Protein AF-A0A950QQB8-F1 (afdb_monomer_lite)

pLDDT: mean 94.36, std 2.46, range [82.81, 97.19]

Sequence (51 aa):
GRVIAQANATDEEVLVVECDPKQIDEVRRNWPFLRDRRIDAYAPIASRWLD

Secondary structure (DSSP, 8-state):
--------SSS---------THHHHHHHHHS-TTTS--GGG-GGGG-S---

Foldseek 3Di:
DDDPDDDDPPDDDDDDDDDDPVVVVVVCVVPVCVVPDPVVPCVCVPPPDDD

Structure (mmCIF, N/CA/C/O backbone):
data_AF-A0A950QQB8-F1
#
_entry.id   AF-A0A950QQB8-F1
#
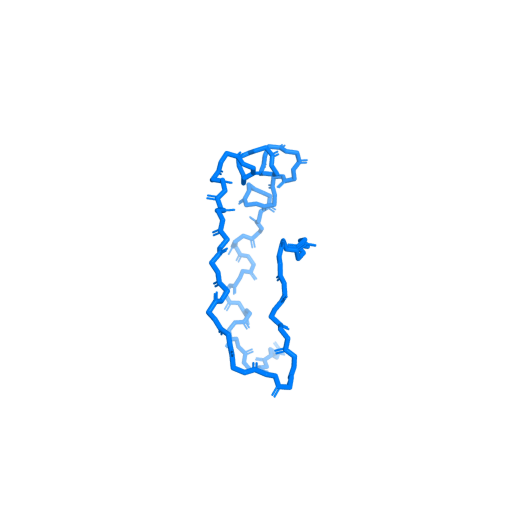loop_
_atom_site.group_PDB
_atom_site.id
_atom_site.type_symbol
_atom_site.label_atom_id
_atom_site.label_alt_id
_atom_site.label_comp_id
_atom_site.label_asym_id
_atom_site.label_entity_id
_atom_site.label_seq_id
_atom_site.pdbx_PDB_ins_code
_atom_site.Cartn_x
_atom_site.Cartn_y
_atom_site.Cartn_z
_atom_site.occupancy
_atom_site.B_iso_or_equiv
_atom_site.auth_seq_id
_atom_site.auth_comp_id
_atom_site.auth_asym_id
_atom_site.auth_atom_id
_atom_site.pdbx_PDB_model_num
ATOM 1 N N . GLY A 1 1 ? 1.630 7.148 2.827 1.00 85.56 1 GLY A N 1
ATOM 2 C CA . GLY A 1 1 ? 0.320 6.585 3.219 1.00 85.56 1 GLY A CA 1
ATOM 3 C C . GLY A 1 1 ? -0.288 7.440 4.313 1.00 85.56 1 GLY A C 1
ATOM 4 O O . GLY A 1 1 ? 0.416 8.297 4.831 1.00 85.56 1 GLY A O 1
ATOM 5 N N . ARG A 1 2 ? -1.560 7.228 4.657 1.00 90.25 2 ARG A N 1
ATOM 6 C CA . ARG A 1 2 ? -2.251 7.923 5.754 1.00 90.25 2 ARG A CA 1
ATOM 7 C C . ARG A 1 2 ? -2.847 6.884 6.699 1.00 90.25 2 ARG A C 1
ATOM 9 O O . ARG A 1 2 ? -3.506 5.963 6.226 1.00 90.25 2 ARG A O 1
ATOM 16 N N . VAL A 1 3 ? -2.627 7.045 8.000 1.00 93.62 3 VAL A N 1
ATOM 17 C CA . VAL A 1 3 ? -3.313 6.252 9.029 1.00 93.62 3 VAL A CA 1
ATOM 18 C C . VAL A 1 3 ? -4.728 6.810 9.182 1.00 93.62 3 VAL A C 1
ATOM 20 O O . VAL A 1 3 ? -4.884 8.016 9.358 1.00 93.62 3 VAL A O 1
ATOM 23 N N . ILE A 1 4 ? -5.746 5.958 9.044 1.00 94.06 4 ILE A N 1
ATOM 24 C CA . ILE A 1 4 ? -7.167 6.356 9.096 1.00 94.06 4 ILE A CA 1
ATOM 25 C C . ILE A 1 4 ? -7.834 6.024 10.433 1.00 94.06 4 ILE A C 1
ATOM 27 O O . ILE A 1 4 ? -8.775 6.705 10.819 1.00 94.06 4 ILE A O 1
ATOM 31 N N . ALA A 1 5 ? -7.317 5.029 11.153 1.00 95.00 5 ALA A N 1
ATOM 32 C CA . ALA A 1 5 ? -7.583 4.810 12.566 1.00 95.00 5 ALA A CA 1
ATOM 33 C C . ALA A 1 5 ? -6.478 3.932 13.161 1.00 95.00 5 ALA A C 1
ATOM 35 O O . ALA A 1 5 ? -5.724 3.282 12.430 1.00 95.00 5 ALA A O 1
ATOM 36 N N . GLN A 1 6 ? -6.399 3.919 14.484 1.00 95.12 6 GLN A N 1
ATOM 37 C CA . GLN A 1 6 ? -5.447 3.132 15.248 1.00 95.12 6 GLN A CA 1
ATOM 38 C C . GLN A 1 6 ? -6.148 2.640 16.508 1.00 95.12 6 GLN A C 1
ATOM 40 O O . GLN A 1 6 ? -6.837 3.422 17.159 1.00 95.12 6 GLN A O 1
ATOM 45 N N . ALA A 1 7 ? -5.975 1.356 16.813 1.00 95.44 7 ALA A N 1
ATOM 46 C CA . ALA A 1 7 ? -6.540 0.761 18.011 1.00 95.44 7 ALA A CA 1
ATOM 47 C C . ALA A 1 7 ? -5.714 1.138 19.250 1.00 95.44 7 ALA A C 1
ATOM 49 O O . ALA A 1 7 ? -4.526 1.472 19.143 1.00 95.44 7 ALA A O 1
ATOM 50 N N . ASN A 1 8 ? -6.340 1.065 20.417 1.00 94.06 8 ASN A N 1
ATOM 51 C CA . ASN A 1 8 ? -5.697 1.213 21.711 1.00 94.06 8 ASN A CA 1
ATOM 52 C C . ASN A 1 8 ? -4.621 0.124 21.911 1.00 94.06 8 ASN A C 1
ATOM 54 O O . ASN A 1 8 ? -4.738 -1.002 21.433 1.00 94.06 8 ASN A O 1
ATOM 58 N N . ALA A 1 9 ? -3.535 0.482 22.597 1.00 92.88 9 ALA A N 1
ATOM 59 C CA . ALA A 1 9 ? -2.408 -0.404 22.866 1.00 92.88 9 ALA A CA 1
ATOM 60 C C . ALA A 1 9 ? -2.603 -1.291 24.107 1.00 92.88 9 ALA A C 1
ATOM 62 O O . ALA A 1 9 ? -1.873 -2.270 24.262 1.00 92.88 9 ALA A O 1
ATOM 63 N N . THR A 1 10 ? -3.520 -0.934 25.009 1.00 94.88 10 THR A N 1
ATOM 64 C CA . THR A 1 10 ? -3.673 -1.598 26.313 1.00 94.88 10 THR A CA 1
ATOM 65 C C . THR A 1 10 ? -4.960 -2.389 26.467 1.00 94.88 10 THR A C 1
ATOM 67 O O . THR A 1 10 ? -4.949 -3.404 27.158 1.00 94.88 10 THR A O 1
ATOM 70 N N . ASP A 1 11 ? -6.045 -1.950 25.838 1.00 94.44 11 ASP A N 1
ATOM 71 C CA . ASP A 1 11 ? -7.380 -2.485 26.101 1.00 94.44 11 ASP A CA 1
ATOM 72 C C . ASP A 1 11 ? -7.895 -3.327 24.929 1.00 94.44 11 ASP A C 1
ATOM 74 O O . ASP A 1 11 ? -7.550 -3.087 23.771 1.00 94.44 11 ASP A O 1
ATOM 78 N N . GLU A 1 12 ? -8.729 -4.324 25.233 1.00 93.94 12 GLU A N 1
ATOM 79 C CA . GLU A 1 12 ? -9.380 -5.144 24.212 1.00 93.94 12 GLU A CA 1
ATOM 80 C C . GLU A 1 12 ? -10.489 -4.344 23.516 1.00 93.94 12 GLU A C 1
ATOM 82 O O . GLU A 1 12 ? -11.449 -3.900 24.147 1.00 93.94 12 GLU A O 1
ATOM 87 N N . GLU A 1 13 ? -10.374 -4.183 22.198 1.00 95.19 13 GLU A N 1
ATOM 88 C CA . GLU A 1 13 ? -11.381 -3.513 21.381 1.00 95.19 13 GLU A CA 1
ATOM 89 C C . GLU A 1 13 ? -11.419 -4.058 19.948 1.00 95.19 13 GLU A C 1
ATOM 91 O O . GLU A 1 13 ? -10.435 -4.579 19.420 1.00 95.19 13 GLU A O 1
ATOM 96 N N . VAL A 1 14 ? -12.573 -3.905 19.293 1.00 95.38 14 VAL A N 1
ATOM 97 C CA . VAL A 1 14 ? -12.740 -4.215 17.869 1.00 95.38 14 VAL A CA 1
ATOM 98 C C . VAL A 1 14 ? -12.778 -2.908 17.085 1.00 95.38 14 VAL A C 1
ATOM 100 O O . VAL A 1 14 ? -13.785 -2.201 17.083 1.00 95.38 14 VAL A O 1
ATOM 103 N N . LEU A 1 15 ? -11.684 -2.598 16.390 1.00 96.44 15 LEU A N 1
ATOM 104 C CA . LEU A 1 15 ? -11.601 -1.427 15.523 1.00 96.44 15 LEU A CA 1
ATOM 105 C C . LEU A 1 15 ? -12.193 -1.731 14.140 1.00 96.44 15 LEU A C 1
ATOM 107 O O . LEU A 1 15 ? -11.630 -2.505 13.365 1.00 96.44 15 LEU A O 1
ATOM 111 N N . VAL A 1 16 ? -13.303 -1.071 13.809 1.00 96.44 16 VAL A N 1
ATOM 112 C CA . VAL A 1 16 ? -13.928 -1.117 12.480 1.00 96.44 16 VAL A CA 1
ATOM 113 C C . VAL A 1 16 ? -13.861 0.268 11.854 1.00 96.44 16 VAL A C 1
ATOM 115 O O . VAL A 1 16 ? -14.238 1.255 12.480 1.00 96.44 16 VAL A O 1
ATOM 118 N N . VAL A 1 17 ? -13.382 0.347 10.613 1.00 96.12 17 VAL A N 1
ATOM 119 C CA . VAL A 1 17 ? -13.229 1.611 9.884 1.00 96.12 17 VAL A CA 1
ATOM 120 C C . VAL A 1 17 ? -13.745 1.448 8.468 1.00 96.12 17 VAL A C 1
ATOM 122 O O . VAL A 1 17 ? -13.458 0.454 7.800 1.00 96.12 17 VAL A O 1
ATOM 125 N N . GLU A 1 18 ? -14.472 2.453 7.995 1.00 94.75 18 GLU A N 1
ATOM 126 C CA . GLU A 1 18 ? -14.891 2.534 6.605 1.00 94.75 18 GLU A CA 1
ATOM 127 C C . GLU A 1 18 ? -13.704 2.914 5.707 1.00 94.75 18 GLU A C 1
ATOM 129 O O . GLU A 1 18 ? -13.019 3.916 5.924 1.00 94.75 18 GLU A O 1
ATOM 134 N N . CYS A 1 19 ? -13.455 2.104 4.681 1.00 93.00 19 CYS A N 1
ATOM 135 C CA . CYS A 1 19 ? -12.430 2.365 3.681 1.00 93.00 19 CYS A CA 1
ATOM 136 C C . CYS A 1 19 ? -13.110 2.706 2.356 1.00 93.00 19 CYS A C 1
ATOM 138 O O . CYS A 1 19 ? -13.702 1.827 1.734 1.00 93.00 19 CYS A O 1
ATOM 140 N N . ASP A 1 20 ? -13.018 3.966 1.925 1.00 94.00 20 ASP A N 1
ATOM 141 C CA . ASP A 1 20 ? -13.555 4.403 0.634 1.00 94.00 20 ASP A CA 1
ATOM 142 C C . ASP A 1 20 ? -12.558 4.109 -0.503 1.00 94.00 20 ASP A C 1
ATOM 144 O O . ASP A 1 20 ? -11.494 4.742 -0.576 1.00 94.00 20 ASP A O 1
ATOM 148 N N . PRO A 1 21 ? -12.891 3.206 -1.443 1.00 91.25 21 PRO A N 1
ATOM 149 C CA . PRO A 1 21 ? -12.022 2.891 -2.565 1.00 91.25 21 PRO A CA 1
ATOM 150 C C . PRO A 1 21 ? -11.802 4.071 -3.514 1.00 91.25 21 PRO A C 1
ATOM 152 O O . PRO A 1 21 ? -10.787 4.093 -4.201 1.00 91.25 21 PRO A O 1
ATOM 155 N N . LYS A 1 22 ? -12.696 5.066 -3.578 1.00 94.31 22 LYS A N 1
ATOM 156 C CA . LYS A 1 22 ? -12.554 6.198 -4.513 1.00 94.31 22 LYS A CA 1
ATOM 157 C C . LYS A 1 22 ?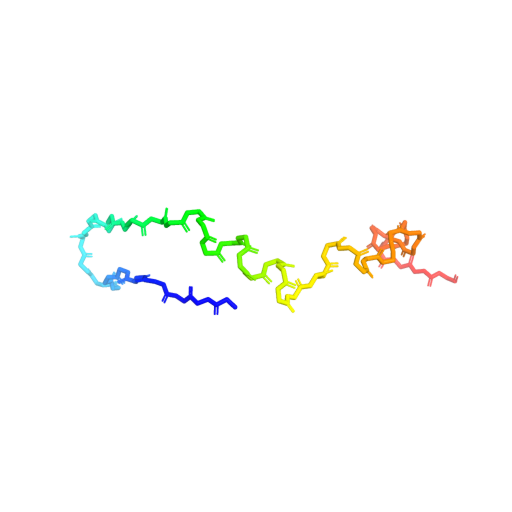 -11.303 7.026 -4.238 1.00 94.31 22 LYS A C 1
ATOM 159 O O . LYS A 1 22 ? -10.680 7.522 -5.176 1.00 94.31 22 LYS A O 1
ATOM 164 N N . GLN A 1 23 ? -10.866 7.084 -2.980 1.00 93.25 23 GLN A N 1
ATOM 165 C CA . GLN A 1 23 ? -9.636 7.779 -2.601 1.00 93.25 23 GLN A CA 1
ATOM 166 C C . GLN A 1 23 ? -8.403 7.202 -3.319 1.00 93.25 23 GLN A C 1
ATOM 168 O O . GLN A 1 23 ? -7.473 7.943 -3.637 1.00 93.25 23 GLN A O 1
ATOM 173 N N . ILE A 1 24 ? -8.379 5.896 -3.629 1.00 92.81 24 ILE A N 1
ATOM 174 C CA . ILE A 1 24 ? -7.234 5.295 -4.333 1.00 92.81 24 ILE A CA 1
ATOM 175 C C . ILE A 1 24 ? -7.152 5.743 -5.793 1.00 92.81 24 ILE A C 1
ATOM 177 O O . ILE A 1 24 ? -6.057 5.830 -6.347 1.00 92.81 24 ILE A O 1
ATOM 181 N N . ASP A 1 25 ? -8.292 6.025 -6.421 1.00 93.88 25 ASP A N 1
ATOM 182 C CA . ASP A 1 25 ? -8.364 6.444 -7.818 1.00 93.88 25 ASP A CA 1
ATOM 183 C C . ASP A 1 25 ? -7.811 7.865 -7.981 1.00 93.88 25 ASP A C 1
ATOM 185 O O . ASP A 1 25 ? -6.950 8.111 -8.827 1.00 93.88 25 ASP A O 1
ATOM 189 N N . GLU A 1 26 ? -8.191 8.776 -7.083 1.00 94.88 26 GLU A N 1
ATOM 190 C CA . GLU A 1 26 ? -7.631 10.131 -7.025 1.00 94.88 26 GLU A CA 1
ATOM 191 C C . GLU A 1 26 ? -6.115 10.117 -6.797 1.00 94.88 26 GLU A C 1
ATOM 193 O O . GLU A 1 26 ? -5.363 10.783 -7.514 1.00 94.88 26 GLU A O 1
ATOM 198 N N . VAL A 1 27 ? -5.639 9.304 -5.846 1.00 95.19 27 VAL A N 1
ATOM 199 C CA . VAL A 1 27 ? -4.203 9.170 -5.564 1.00 95.19 27 VAL A CA 1
ATOM 200 C C . VAL A 1 27 ? -3.443 8.663 -6.791 1.00 95.19 27 VAL A C 1
ATOM 202 O O . VAL A 1 27 ? -2.391 9.210 -7.109 1.00 95.19 27 VAL A O 1
ATOM 205 N N . ARG A 1 28 ? -3.968 7.666 -7.516 1.00 95.94 28 ARG A N 1
ATOM 206 C CA . ARG A 1 28 ? -3.319 7.110 -8.720 1.00 95.94 28 ARG A CA 1
ATOM 207 C C . ARG A 1 28 ? -3.290 8.086 -9.896 1.00 95.94 28 ARG A C 1
ATOM 209 O O . ARG A 1 28 ? -2.352 8.029 -10.686 1.00 95.94 28 ARG A O 1
ATOM 216 N N . ARG A 1 29 ? -4.288 8.967 -10.024 1.00 94.69 29 ARG A N 1
ATOM 217 C CA . ARG A 1 29 ? -4.300 10.026 -11.050 1.00 94.69 29 ARG A CA 1
ATOM 218 C C . ARG A 1 29 ? -3.266 11.107 -10.756 1.00 94.69 29 ARG A C 1
ATOM 220 O O . ARG A 1 29 ? -2.547 11.517 -11.662 1.00 94.69 29 ARG A O 1
ATOM 227 N N . ASN A 1 30 ? -3.172 11.525 -9.496 1.00 95.75 30 ASN A N 1
ATOM 228 C CA . ASN A 1 30 ? -2.227 12.556 -9.066 1.00 95.75 30 ASN A CA 1
ATOM 229 C C . ASN A 1 30 ? -0.779 12.039 -9.028 1.00 95.75 30 ASN A C 1
ATOM 231 O O . ASN A 1 30 ? 0.151 12.772 -9.350 1.00 95.75 30 ASN A O 1
ATOM 235 N N . TRP A 1 31 ? -0.594 10.767 -8.667 1.00 95.88 31 TRP A N 1
ATOM 236 C CA . TRP A 1 31 ? 0.704 10.104 -8.555 1.00 95.88 31 TRP A CA 1
ATOM 237 C C . TRP A 1 31 ? 0.696 8.808 -9.374 1.00 95.88 31 TRP A C 1
ATOM 239 O O . TRP A 1 31 ? 0.453 7.722 -8.832 1.00 95.88 31 TRP A O 1
ATOM 249 N N . PRO A 1 32 ? 0.968 8.886 -10.687 1.00 95.56 32 PRO A N 1
ATOM 250 C CA . PRO A 1 32 ? 0.827 7.764 -11.611 1.00 95.56 32 PRO A CA 1
ATOM 251 C C . PRO A 1 32 ? 2.009 6.787 -11.539 1.00 95.56 32 PRO A C 1
ATOM 253 O O . PRO A 1 32 ? 2.496 6.305 -12.559 1.00 95.56 32 PRO A O 1
ATOM 256 N N . PHE A 1 33 ? 2.457 6.430 -10.331 1.00 95.81 33 PHE A N 1
ATOM 257 C CA . PHE A 1 33 ? 3.600 5.540 -10.128 1.00 95.81 33 PHE A CA 1
ATOM 258 C C . PHE A 1 33 ? 3.462 4.235 -10.897 1.00 95.81 33 PHE A C 1
ATOM 260 O O . PHE A 1 33 ? 4.428 3.789 -11.495 1.00 95.81 33 PHE A O 1
ATOM 267 N N . LEU A 1 34 ? 2.261 3.646 -10.928 1.00 94.75 34 LEU A N 1
ATOM 268 C CA . LEU A 1 34 ? 2.008 2.393 -11.641 1.00 94.75 34 LEU A CA 1
ATOM 269 C C . LEU A 1 34 ? 2.247 2.505 -13.152 1.00 94.75 34 LEU A C 1
ATOM 271 O O . LEU A 1 34 ? 2.689 1.526 -13.749 1.00 94.75 34 LEU A O 1
ATOM 275 N N . ARG A 1 35 ? 1.979 3.674 -13.747 1.00 97.19 35 ARG A N 1
ATOM 276 C CA . ARG A 1 35 ? 2.220 3.951 -15.169 1.00 97.19 35 ARG A CA 1
ATOM 277 C C . ARG A 1 35 ? 3.712 4.094 -15.450 1.00 97.19 35 ARG A C 1
ATOM 279 O O . ARG A 1 35 ? 4.200 3.555 -16.434 1.00 97.19 35 ARG A O 1
ATOM 286 N N . ASP A 1 36 ? 4.425 4.782 -14.565 1.00 96.62 36 ASP A N 1
ATOM 287 C CA . ASP A 1 36 ? 5.816 5.187 -14.796 1.00 96.62 36 ASP A CA 1
ATOM 288 C C . ASP A 1 36 ? 6.838 4.127 -14.324 1.00 96.62 36 ASP A C 1
ATOM 290 O O . ASP A 1 36 ? 8.047 4.368 -14.306 1.00 96.62 36 ASP A O 1
ATOM 294 N N . ARG A 1 37 ? 6.383 2.921 -13.949 1.00 95.94 37 ARG A N 1
ATOM 295 C CA . ARG A 1 37 ? 7.267 1.816 -13.542 1.00 95.94 37 ARG A CA 1
ATOM 296 C C . ARG A 1 37 ? 8.159 1.348 -14.696 1.00 95.94 37 ARG A C 1
ATOM 298 O O . ARG A 1 37 ? 7.674 0.919 -15.738 1.00 95.94 37 ARG A O 1
ATOM 305 N N . ARG A 1 38 ? 9.468 1.276 -14.441 1.00 96.31 38 ARG A N 1
ATOM 306 C CA . ARG A 1 38 ? 10.474 0.627 -15.304 1.00 96.31 38 ARG A CA 1
ATOM 307 C C . ARG A 1 38 ? 10.518 -0.884 -15.100 1.00 96.31 38 ARG A C 1
ATOM 309 O O . ARG A 1 38 ? 11.462 -1.422 -14.532 1.00 96.31 38 ARG A O 1
ATOM 316 N N . ILE A 1 39 ? 9.448 -1.562 -15.508 1.00 95.50 39 ILE A N 1
ATOM 317 C CA . ILE A 1 39 ? 9.283 -3.012 -15.307 1.00 95.50 39 ILE A CA 1
ATOM 318 C C . ILE A 1 39 ? 10.358 -3.852 -16.009 1.00 95.50 39 ILE A C 1
ATOM 320 O O . ILE A 1 39 ? 10.675 -4.945 -15.555 1.00 95.50 39 ILE A O 1
ATOM 324 N N . ASP A 1 40 ? 10.940 -3.322 -17.081 1.00 95.88 40 ASP A N 1
ATOM 325 C CA . ASP A 1 40 ? 12.063 -3.899 -17.817 1.00 95.88 40 ASP A CA 1
ATOM 326 C C . ASP A 1 40 ? 13.307 -4.081 -16.936 1.00 95.88 40 ASP A C 1
ATOM 328 O O . ASP A 1 40 ? 14.039 -5.056 -17.082 1.00 95.88 40 ASP A O 1
ATOM 332 N N . ALA A 1 41 ? 13.502 -3.193 -15.960 1.00 95.06 41 ALA A N 1
ATOM 333 C CA . ALA A 1 41 ? 14.618 -3.241 -15.023 1.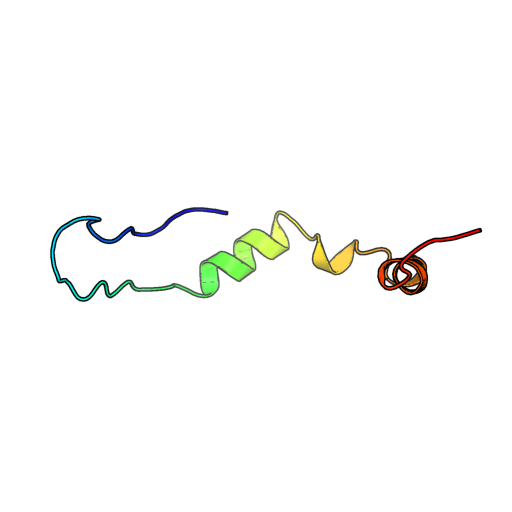00 95.06 41 ALA A CA 1
ATOM 334 C C . ALA A 1 41 ? 14.332 -4.082 -13.764 1.00 95.06 41 ALA A C 1
ATOM 336 O O . ALA A 1 41 ? 15.133 -4.068 -12.833 1.00 95.06 41 ALA A O 1
ATOM 337 N N . TYR A 1 42 ? 13.190 -4.779 -13.672 1.00 95.75 42 TYR A N 1
ATOM 338 C CA . TYR A 1 42 ? 12.791 -5.447 -12.423 1.00 95.75 42 TYR A CA 1
ATOM 339 C C . TYR A 1 42 ? 13.369 -6.851 -12.265 1.00 95.75 42 TYR A C 1
ATOM 341 O O . TYR A 1 42 ? 13.472 -7.328 -11.136 1.00 95.75 42 TYR A O 1
ATOM 349 N N . ALA A 1 43 ? 13.761 -7.509 -13.359 1.00 94.38 43 ALA A N 1
ATOM 350 C CA . ALA A 1 43 ? 14.287 -8.874 -13.314 1.00 94.38 43 ALA A CA 1
ATOM 351 C C . ALA A 1 43 ? 15.448 -9.056 -12.303 1.00 94.38 43 ALA A C 1
ATOM 353 O O . ALA A 1 43 ? 15.410 -10.023 -11.541 1.00 94.38 43 ALA A O 1
ATOM 354 N N . PRO A 1 44 ? 16.417 -8.124 -12.183 1.00 95.56 44 PRO A N 1
ATOM 355 C CA . PRO A 1 44 ? 17.511 -8.250 -11.221 1.00 95.56 44 PRO A CA 1
ATOM 356 C C . PRO A 1 44 ? 17.101 -8.054 -9.753 1.00 95.56 44 PRO A C 1
ATOM 358 O O . PRO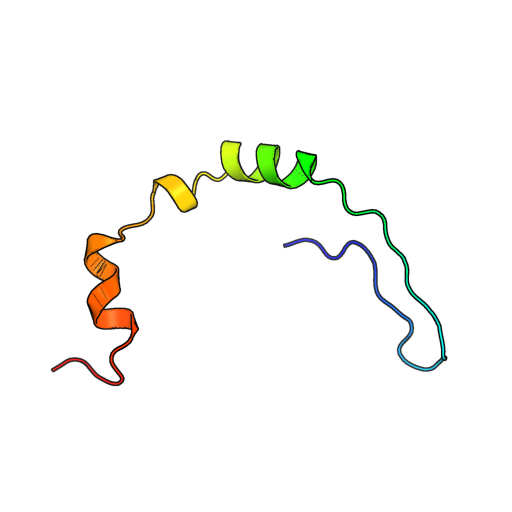 A 1 44 ? 17.829 -8.509 -8.878 1.00 95.56 44 PRO A O 1
ATOM 361 N N . ILE A 1 45 ? 15.953 -7.425 -9.456 1.00 95.81 45 ILE A N 1
ATOM 362 C CA . ILE A 1 45 ? 15.527 -7.072 -8.081 1.00 95.81 45 ILE A CA 1
ATOM 363 C C . ILE A 1 45 ? 15.374 -8.313 -7.192 1.00 95.81 45 ILE A C 1
ATOM 365 O O . ILE A 1 45 ? 15.623 -8.253 -5.991 1.00 95.81 45 ILE A O 1
ATOM 369 N N . ALA A 1 46 ? 14.970 -9.444 -7.773 1.00 94.50 46 ALA A N 1
ATOM 370 C CA . ALA A 1 46 ? 14.825 -10.703 -7.045 1.00 94.50 46 ALA A CA 1
ATOM 371 C C .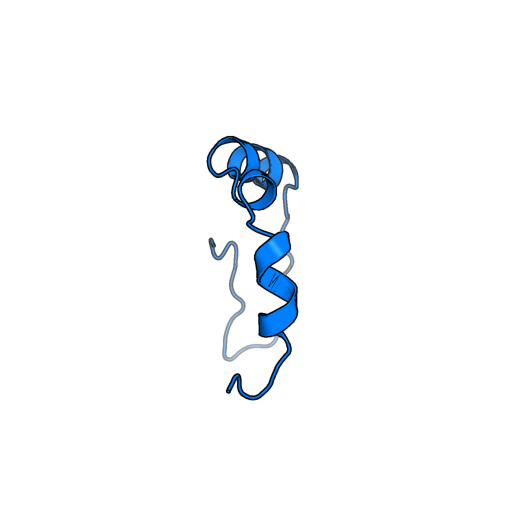 ALA A 1 46 ? 16.170 -11.400 -6.753 1.00 94.50 46 ALA A C 1
ATOM 373 O O . ALA A 1 46 ? 16.201 -12.402 -6.037 1.00 94.50 46 ALA A O 1
ATOM 374 N N . SER A 1 47 ? 17.277 -10.897 -7.302 1.00 94.94 47 SER A N 1
ATOM 375 C CA . SER A 1 47 ? 18.603 -11.484 -7.116 1.00 94.94 47 SER A CA 1
ATOM 376 C C . SER A 1 47 ? 19.176 -11.090 -5.760 1.00 94.94 47 SER A C 1
ATOM 378 O O . SER A 1 47 ? 19.064 -9.948 -5.322 1.00 94.94 47 SER A O 1
ATOM 380 N N . ARG A 1 48 ? 19.836 -12.039 -5.088 1.00 94.62 48 ARG A N 1
ATOM 381 C CA . ARG A 1 48 ? 20.524 -11.773 -3.815 1.00 94.62 48 ARG A CA 1
ATOM 382 C C . ARG A 1 48 ? 21.729 -10.843 -3.995 1.00 94.62 48 ARG A C 1
ATOM 384 O O . ARG A 1 48 ? 22.021 -10.062 -3.094 1.00 94.62 48 ARG A O 1
ATOM 391 N N . TRP A 1 49 ? 22.424 -10.975 -5.121 1.00 94.62 49 TRP A N 1
ATOM 392 C CA . TRP A 1 49 ? 23.616 -10.222 -5.497 1.00 94.62 49 TRP A CA 1
ATOM 393 C C . TRP A 1 49 ? 23.708 -10.155 -7.028 1.00 94.62 49 TRP A C 1
ATOM 395 O O . TRP A 1 49 ? 23.230 -11.076 -7.695 1.00 94.62 49 TRP A O 1
ATOM 405 N N . LEU A 1 50 ? 24.285 -9.078 -7.565 1.00 92.19 50 LEU A N 1
ATOM 406 C CA . LEU A 1 50 ? 24.563 -8.891 -8.993 1.00 92.19 50 LEU A CA 1
ATOM 407 C C . LEU A 1 50 ? 26.077 -8.700 -9.145 1.00 92.19 50 LEU A C 1
ATOM 409 O O . LEU A 1 50 ? 26.624 -7.815 -8.488 1.00 92.19 50 LEU A O 1
ATOM 413 N N . ASP A 1 51 ? 26.713 -9.542 -9.958 1.00 82.81 51 ASP A N 1
ATOM 414 C CA . ASP A 1 51 ? 28.134 -9.437 -10.337 1.00 82.81 51 ASP A CA 1
ATOM 415 C C . ASP A 1 51 ? 28.330 -8.563 -11.584 1.00 82.81 51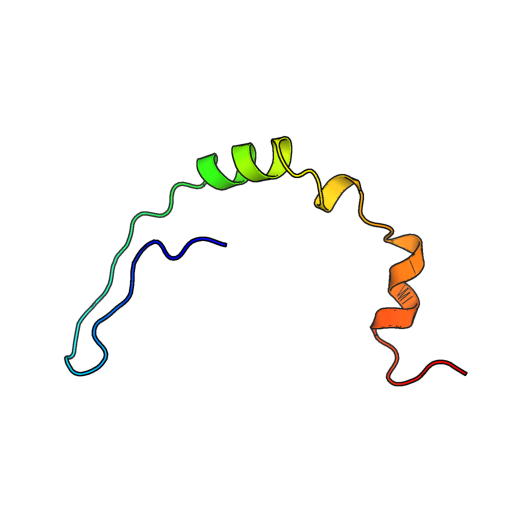 ASP A C 1
ATOM 417 O O . ASP A 1 51 ? 27.439 -8.584 -12.469 1.00 82.81 51 ASP A O 1
#

Radius of gyration: 18.59 Å; chains: 1; bounding box: 43×24×44 Å